Protein AF-A0A227J7Z3-F1 (afdb_monomer_lite)

Sequence (135 aa):
VADLVTKAPTHLGNGLWLVGSDKHVSRTGVSFVSTANDCEYEGQKVRALVAFAACNNAHQSILNNLSKIVFNNEQNKLLDASAEQILALFKGEEVAAPAEDGNVAVFKIKNAHGLHARPGAMLVAEAKKFESNIR

InterPro domains:
  IPR000032 Phosphocarrier protein HPr-like [PF00381] (107-135)
  IPR000032 Phosphocarrier protein HPr-like [PS51350] (102-135)
  IPR001020 Phosphotransferase system, HPr histidine phosphorylation site [PS00369] (114-121)
  IPR016152 Phosphotransferase/anion transporter [G3DSA:3.40.930.10] (3-93)
  IPR016152 Phosphotransferase/anion transporter [SSF55804] (7-92)
  IPR035895 HPr-like superfamily [G3DSA:3.30.1340.10] (105-135)
  IPR035895 HPr-like superfamily [SSF55594] (107-134)
  IPR050893 Sugar Phosphotransferase System (PTS) [PTHR30181] (9-135)

Secondary structure (DSSP, 8-state):
-HHHHHSPPEE-STTEEEEEE-TT-SS-EEEEEEEEEEEEETTEEEEEEEEEE-SSGGGHHHHHHHHHHHHTT-THHHHS--HHHHHHHHHT--------SS---------TTGGGG-HHHHHHHHHTTSS----

pLDDT: mean 85.31, std 11.92, range [50.66, 96.94]

Structure (mmCIF, N/CA/C/O backbone):
data_AF-A0A227J7Z3-F1
#
_entry.id   AF-A0A227J7Z3-F1
#
loop_
_atom_site.group_PDB
_atom_site.id
_atom_site.type_symbol
_atom_site.label_atom_id
_atom_site.label_alt_id
_atom_site.label_comp_id
_atom_site.label_asym_id
_atom_site.label_entity_id
_atom_site.label_seq_id
_atom_site.pdbx_PDB_ins_code
_atom_site.Cartn_x
_atom_site.Cartn_y
_atom_site.Cartn_z
_atom_site.occupancy
_atom_site.B_iso_or_equiv
_atom_site.auth_seq_id
_atom_site.auth_comp_id
_atom_site.auth_asym_id
_atom_site.auth_atom_id
_atom_site.pdbx_PDB_model_num
ATOM 1 N N . VAL A 1 1 ? 4.750 2.933 -21.338 1.00 61.59 1 VAL A N 1
ATOM 2 C CA . VAL A 1 1 ? 3.659 1.967 -21.041 1.00 61.59 1 VAL A CA 1
ATOM 3 C C . VAL A 1 1 ? 4.100 0.528 -21.271 1.00 61.59 1 VAL A C 1
ATOM 5 O O . VAL A 1 1 ? 3.996 -0.236 -20.327 1.00 61.59 1 VAL A O 1
ATOM 8 N N . ALA A 1 2 ? 4.637 0.170 -22.448 1.00 67.75 2 ALA A N 1
ATOM 9 C CA . ALA A 1 2 ? 5.049 -1.209 -22.759 1.00 67.75 2 ALA A CA 1
ATOM 10 C C . ALA A 1 2 ? 5.924 -1.871 -21.671 1.00 67.75 2 ALA A C 1
ATOM 12 O O . ALA A 1 2 ? 5.591 -2.958 -21.223 1.00 67.75 2 ALA A O 1
ATOM 13 N N . ASP A 1 3 ? 6.954 -1.174 -21.174 1.00 79.62 3 ASP A N 1
ATOM 14 C CA . ASP A 1 3 ? 7.863 -1.693 -20.134 1.00 79.62 3 ASP A CA 1
ATOM 15 C C . ASP A 1 3 ? 7.151 -2.057 -18.817 1.00 79.62 3 ASP A C 1
ATOM 17 O O . ASP A 1 3 ? 7.377 -3.127 -18.260 1.00 79.62 3 ASP A O 1
ATOM 21 N N . LEU A 1 4 ? 6.238 -1.198 -18.350 1.00 74.88 4 LEU A N 1
ATOM 22 C CA . LEU A 1 4 ? 5.494 -1.408 -17.105 1.00 74.88 4 LEU A CA 1
ATOM 23 C C . LEU A 1 4 ? 4.550 -2.620 -17.196 1.00 74.88 4 LEU A C 1
ATOM 25 O O . LEU A 1 4 ? 4.347 -3.303 -16.201 1.00 74.88 4 LEU A O 1
ATOM 29 N N . VAL A 1 5 ? 3.989 -2.883 -18.383 1.00 74.00 5 VAL A N 1
ATOM 30 C CA . VAL A 1 5 ? 3.057 -4.000 -18.630 1.00 74.00 5 VAL A CA 1
ATOM 31 C C . VAL A 1 5 ? 3.791 -5.339 -18.718 1.00 74.00 5 VAL A C 1
ATOM 33 O O . VAL A 1 5 ? 3.240 -6.366 -18.339 1.00 74.00 5 VAL A O 1
ATOM 36 N N . THR A 1 6 ? 5.034 -5.345 -19.201 1.00 80.62 6 THR A N 1
ATOM 37 C CA . THR A 1 6 ? 5.834 -6.571 -19.360 1.00 80.62 6 THR A CA 1
ATOM 38 C C . THR A 1 6 ? 6.650 -6.944 -18.123 1.00 80.62 6 THR A C 1
ATOM 40 O O . THR A 1 6 ? 7.312 -7.980 -18.119 1.00 80.62 6 THR A O 1
ATOM 43 N N . LYS A 1 7 ? 6.659 -6.100 -17.087 1.00 87.00 7 LYS A N 1
ATOM 44 C CA . LYS A 1 7 ? 7.480 -6.297 -15.891 1.00 87.00 7 LYS A CA 1
ATOM 45 C C . LYS A 1 7 ? 6.713 -7.076 -14.828 1.00 87.00 7 LYS A C 1
ATOM 47 O O . LYS A 1 7 ? 5.591 -6.715 -14.484 1.00 87.00 7 LYS A O 1
ATOM 52 N N . ALA A 1 8 ? 7.347 -8.108 -14.276 1.00 89.88 8 ALA A N 1
ATOM 53 C CA . ALA A 1 8 ? 6.785 -8.852 -13.156 1.00 89.88 8 ALA A CA 1
ATOM 54 C C . ALA A 1 8 ? 6.664 -7.937 -11.917 1.00 89.88 8 ALA A C 1
ATOM 56 O O . ALA A 1 8 ? 7.630 -7.236 -11.586 1.00 89.88 8 ALA A O 1
ATOM 57 N N . PRO A 1 9 ? 5.499 -7.903 -11.248 1.00 93.94 9 PRO A N 1
ATOM 58 C CA . PRO A 1 9 ? 5.317 -7.123 -10.034 1.00 93.94 9 PRO A CA 1
ATOM 59 C C . PRO A 1 9 ? 6.041 -7.777 -8.847 1.00 93.94 9 PRO A C 1
ATOM 61 O O . PRO A 1 9 ? 6.150 -8.996 -8.747 1.00 93.94 9 PRO A O 1
ATOM 64 N N . THR A 1 10 ? 6.501 -6.957 -7.908 1.00 94.81 10 THR A N 1
ATOM 65 C CA . THR A 1 10 ? 7.112 -7.394 -6.651 1.00 94.81 10 THR A CA 1
ATOM 66 C C . THR A 1 10 ? 6.036 -7.568 -5.584 1.00 94.81 10 THR A C 1
ATOM 68 O O . THR A 1 10 ? 5.301 -6.623 -5.289 1.00 94.81 10 THR A O 1
ATOM 71 N N . HIS A 1 11 ? 5.963 -8.747 -4.968 1.00 95.50 11 HIS A N 1
ATOM 72 C CA . HIS A 1 11 ? 5.091 -8.986 -3.818 1.00 95.50 11 HIS A CA 1
ATOM 73 C C . HIS A 1 11 ? 5.661 -8.325 -2.552 1.00 95.50 11 HIS A C 1
ATOM 75 O O . HIS A 1 11 ? 6.828 -8.521 -2.215 1.00 95.50 11 HIS A O 1
ATOM 81 N N . LEU A 1 12 ? 4.834 -7.550 -1.846 1.00 95.31 12 LEU A N 1
ATOM 82 C CA . LEU A 1 12 ? 5.191 -6.812 -0.625 1.00 95.31 12 LEU A CA 1
ATOM 83 C C . LEU A 1 12 ? 4.520 -7.378 0.642 1.00 95.31 12 LEU A C 1
ATOM 85 O O . LEU A 1 12 ? 4.546 -6.740 1.698 1.00 95.31 12 LEU A O 1
ATOM 89 N N . GLY A 1 13 ? 3.920 -8.569 0.551 1.00 92.94 13 GLY A N 1
ATOM 90 C CA . GLY A 1 13 ? 3.204 -9.214 1.651 1.00 92.94 13 GLY A CA 1
ATOM 91 C C . GLY A 1 13 ? 1.740 -8.783 1.762 1.00 92.94 13 GLY A C 1
ATOM 92 O O . GLY A 1 13 ? 1.335 -7.733 1.263 1.00 92.94 13 GLY A O 1
ATOM 93 N N . ASN A 1 14 ? 0.929 -9.617 2.424 1.00 92.38 14 ASN A N 1
ATOM 94 C CA . ASN A 1 14 ? -0.503 -9.382 2.667 1.00 92.38 14 ASN A CA 1
ATOM 95 C C . ASN A 1 14 ? -1.325 -9.080 1.394 1.00 92.38 14 ASN A C 1
ATOM 97 O O . ASN A 1 14 ? -2.376 -8.444 1.452 1.00 92.38 14 ASN A O 1
ATOM 101 N N . GLY A 1 15 ? -0.850 -9.546 0.235 1.00 93.50 15 GLY A N 1
ATOM 102 C CA . GLY A 1 15 ? -1.467 -9.308 -1.066 1.00 93.50 15 GLY A CA 1
ATOM 103 C C . GLY A 1 15 ? -1.301 -7.891 -1.615 1.00 93.50 15 GLY A C 1
ATOM 104 O O . GLY A 1 15 ? -2.019 -7.513 -2.540 1.00 93.50 15 GLY A O 1
ATOM 105 N N . LEU A 1 16 ? -0.368 -7.104 -1.076 1.00 96.50 16 LEU A N 1
ATOM 106 C CA . LEU A 1 16 ? 0.069 -5.846 -1.669 1.00 96.50 16 LEU A CA 1
ATOM 107 C C . LEU A 1 16 ? 1.194 -6.112 -2.674 1.00 96.50 16 LEU A C 1
ATOM 109 O O . LEU A 1 16 ? 2.175 -6.786 -2.362 1.00 96.50 16 LEU A O 1
ATOM 113 N N . TRP A 1 17 ? 1.067 -5.552 -3.870 1.00 96.94 17 TRP A N 1
ATOM 114 C CA . TRP A 1 17 ? 2.029 -5.707 -4.956 1.00 96.94 17 TRP A CA 1
ATOM 115 C C . TRP A 1 17 ? 2.518 -4.349 -5.440 1.00 96.94 17 TRP A C 1
ATOM 117 O O . TRP A 1 17 ? 1.806 -3.348 -5.344 1.00 96.94 17 TRP A O 1
ATOM 127 N N . LEU A 1 18 ? 3.730 -4.310 -5.988 1.00 96.06 18 LEU A N 1
ATOM 128 C CA . LEU A 1 18 ? 4.319 -3.101 -6.550 1.00 96.06 18 LEU A CA 1
ATOM 129 C C . LEU A 1 18 ? 4.935 -3.366 -7.916 1.00 96.06 18 LEU A C 1
ATOM 131 O O . LEU A 1 18 ? 5.662 -4.332 -8.110 1.00 96.06 18 LEU A O 1
ATOM 135 N N . VAL A 1 19 ? 4.707 -2.453 -8.850 1.00 95.69 19 VAL A N 1
ATOM 136 C CA . VAL A 1 19 ? 5.393 -2.425 -10.142 1.00 95.69 19 VAL A CA 1
ATOM 137 C C . VAL A 1 19 ? 5.888 -1.010 -10.415 1.00 95.69 19 VAL A C 1
ATOM 139 O O . VAL A 1 19 ? 5.308 -0.030 -9.955 1.00 95.69 19 VAL A O 1
ATOM 142 N N . GLY A 1 20 ? 6.989 -0.868 -11.143 1.00 93.31 20 GLY A N 1
ATOM 143 C CA . GLY A 1 20 ? 7.525 0.452 -11.445 1.00 93.31 20 GLY A CA 1
ATOM 144 C C . GLY A 1 20 ? 8.409 0.480 -12.678 1.00 93.31 20 GLY A C 1
ATOM 145 O O . GLY A 1 20 ? 9.149 -0.475 -12.940 1.00 93.31 20 GLY A O 1
ATOM 146 N N . SER A 1 21 ? 8.348 1.592 -13.409 1.00 91.62 21 SER A N 1
ATOM 147 C CA . SER A 1 21 ? 9.163 1.848 -14.596 1.00 91.62 21 SER A CA 1
ATOM 148 C C . SER A 1 21 ? 9.650 3.296 -14.634 1.00 91.62 21 SER A C 1
ATOM 150 O O . SER A 1 21 ? 8.934 4.227 -14.256 1.00 91.62 21 SER A O 1
ATOM 152 N N . ASP A 1 22 ? 10.872 3.469 -15.127 1.00 88.81 22 ASP A N 1
ATOM 153 C CA . ASP A 1 22 ? 11.482 4.753 -15.471 1.00 88.81 22 ASP A CA 1
ATOM 154 C C . ASP A 1 22 ? 11.557 4.979 -16.994 1.00 88.81 22 ASP A C 1
ATOM 156 O O . ASP A 1 22 ? 12.014 6.019 -17.471 1.00 88.81 22 ASP A O 1
ATOM 160 N N . LYS A 1 23 ? 11.106 4.003 -17.792 1.00 88.75 23 LYS A N 1
ATOM 161 C CA . LYS A 1 23 ? 11.254 4.011 -19.248 1.00 88.75 23 LYS A CA 1
ATOM 162 C C . LYS A 1 23 ? 10.119 4.777 -19.910 1.00 88.75 23 LYS A C 1
ATOM 164 O O . LYS A 1 23 ? 8.947 4.424 -19.778 1.00 88.75 23 LYS A O 1
ATOM 169 N N . HIS A 1 24 ? 10.485 5.782 -20.708 1.00 86.81 24 HIS A N 1
ATOM 170 C CA . HIS A 1 24 ? 9.543 6.621 -21.459 1.00 86.81 24 HIS A CA 1
ATOM 171 C C . HIS A 1 24 ? 8.481 7.280 -20.563 1.00 86.81 24 HIS A C 1
ATOM 173 O O . HIS A 1 24 ? 7.305 7.360 -20.923 1.00 86.81 24 HIS A O 1
ATOM 179 N N . VAL A 1 25 ? 8.895 7.741 -19.380 1.00 88.81 25 VAL A N 1
ATOM 180 C CA . VAL A 1 25 ? 8.041 8.478 -18.447 1.00 88.81 25 VAL A CA 1
ATOM 181 C C . VAL A 1 25 ? 8.306 9.972 -18.617 1.00 88.81 25 VAL A C 1
ATOM 183 O O . VAL A 1 25 ? 9.415 10.439 -18.385 1.00 88.81 25 VAL A O 1
ATOM 186 N N . SER A 1 26 ? 7.292 10.736 -19.022 1.00 91.44 26 SER A N 1
ATOM 187 C CA . SER A 1 26 ? 7.373 12.202 -19.140 1.00 91.44 26 SER A CA 1
ATOM 188 C C . SER A 1 26 ? 6.973 12.932 -17.856 1.00 91.44 26 SER A C 1
ATOM 190 O O . SER A 1 26 ? 7.268 14.115 -17.695 1.00 91.44 26 SER A O 1
ATOM 192 N N . ARG A 1 27 ? 6.291 12.238 -16.938 1.00 91.19 27 ARG A N 1
ATOM 193 C CA . ARG A 1 27 ? 5.816 12.779 -15.665 1.00 91.19 27 ARG A CA 1
ATOM 194 C C . ARG A 1 27 ? 5.817 11.698 -14.592 1.00 91.19 27 ARG A C 1
ATOM 196 O O . ARG A 1 27 ? 5.198 10.654 -14.779 1.00 91.19 27 ARG A O 1
ATOM 203 N N . THR A 1 28 ? 6.455 11.981 -13.458 1.00 93.25 28 THR A N 1
ATOM 204 C CA . THR A 1 28 ? 6.400 11.102 -12.289 1.00 93.25 28 THR A CA 1
ATOM 205 C C . THR A 1 28 ? 4.970 11.007 -11.765 1.00 93.25 28 THR A C 1
ATOM 207 O O . THR A 1 28 ? 4.297 12.027 -11.599 1.00 93.25 28 THR A O 1
ATOM 210 N N . GLY A 1 29 ? 4.517 9.788 -11.490 1.00 92.25 29 GLY A N 1
ATOM 211 C CA . GLY A 1 29 ? 3.174 9.501 -11.008 1.00 92.25 29 GLY A CA 1
ATOM 212 C C .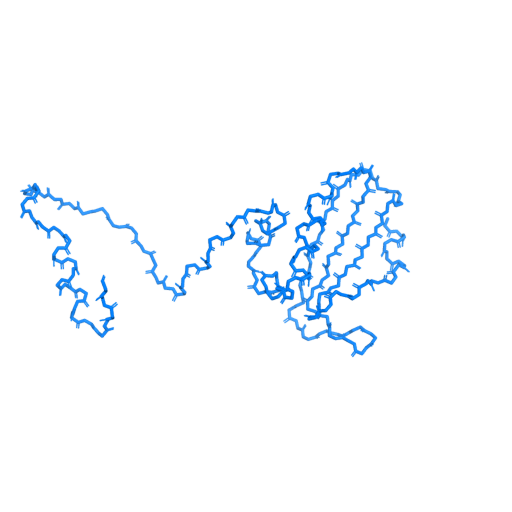 GLY A 1 29 ? 3.100 8.162 -10.287 1.00 92.25 29 GLY A C 1
ATOM 213 O O . GLY A 1 29 ? 3.957 7.294 -10.457 1.00 92.25 29 GLY A O 1
ATOM 214 N N . VAL A 1 30 ? 2.061 8.016 -9.471 1.00 94.50 30 VAL A N 1
ATOM 215 C CA . VAL A 1 30 ? 1.758 6.796 -8.723 1.00 94.50 30 VAL A CA 1
ATOM 216 C C . VAL A 1 30 ? 0.280 6.486 -8.911 1.00 94.50 30 VAL A C 1
ATOM 218 O O . VAL A 1 30 ? -0.546 7.397 -8.851 1.00 94.50 30 VAL A O 1
ATOM 221 N N . SER A 1 31 ? -0.053 5.217 -9.128 1.00 94.88 31 SER A N 1
ATOM 222 C CA . SER A 1 31 ? -1.431 4.728 -9.075 1.00 94.88 31 SER A CA 1
ATOM 223 C C . SER A 1 31 ? -1.558 3.630 -8.032 1.00 94.88 31 SER A C 1
ATOM 225 O O . SER A 1 31 ? -0.670 2.789 -7.905 1.00 94.88 31 SER A O 1
ATOM 227 N N . PHE A 1 32 ? -2.687 3.612 -7.336 1.00 96.12 32 PHE A N 1
ATOM 228 C CA . PHE A 1 32 ? -3.087 2.536 -6.441 1.00 96.12 32 PHE A CA 1
ATOM 229 C C . PHE A 1 32 ? -4.380 1.929 -6.976 1.00 96.12 32 PHE A C 1
ATOM 231 O O . PHE A 1 32 ? -5.314 2.664 -7.297 1.00 96.12 32 PHE A O 1
ATOM 238 N N . VAL A 1 33 ? -4.425 0.605 -7.084 1.00 94.81 33 VAL A N 1
ATOM 239 C CA . VAL A 1 33 ? -5.617 -0.131 -7.514 1.00 94.81 33 VAL A CA 1
ATOM 240 C C . VAL A 1 33 ? -5.829 -1.287 -6.551 1.00 94.81 33 VAL A C 1
ATOM 242 O O . VAL A 1 33 ? -4.931 -2.111 -6.393 1.00 94.81 33 VAL A O 1
ATOM 245 N N . SER A 1 34 ? -6.998 -1.356 -5.920 1.00 93.50 34 SER A N 1
ATOM 246 C CA . SER A 1 34 ? -7.432 -2.502 -5.119 1.00 93.50 34 SER A CA 1
ATOM 247 C C . SER A 1 34 ? -8.388 -3.393 -5.909 1.00 93.50 34 SER A C 1
ATOM 249 O O . SER A 1 34 ? -9.038 -2.952 -6.862 1.00 93.50 34 SER A O 1
ATOM 251 N N . THR A 1 35 ? -8.459 -4.668 -5.539 1.00 91.88 35 THR A N 1
ATOM 252 C CA . THR A 1 35 ? -9.382 -5.620 -6.159 1.00 91.88 35 THR A CA 1
ATOM 253 C C . THR A 1 35 ? -10.705 -5.634 -5.394 1.00 91.88 35 THR A C 1
ATOM 255 O O . THR A 1 35 ? -10.727 -5.675 -4.168 1.00 91.88 35 THR A O 1
ATOM 258 N N . ALA A 1 36 ? -11.829 -5.604 -6.116 1.00 85.69 36 ALA A N 1
ATOM 259 C CA . ALA A 1 36 ? -13.157 -5.742 -5.507 1.00 85.69 36 ALA A CA 1
ATOM 260 C C . ALA A 1 36 ? -13.509 -7.205 -5.178 1.00 85.69 36 ALA A C 1
ATOM 262 O O . ALA A 1 36 ? -14.354 -7.466 -4.330 1.00 85.69 36 ALA A O 1
ATOM 263 N N . ASN A 1 37 ? -12.853 -8.149 -5.857 1.00 87.25 37 ASN A N 1
ATOM 264 C CA . ASN A 1 37 ? -13.048 -9.587 -5.713 1.00 87.25 37 ASN A CA 1
ATOM 265 C C . ASN A 1 37 ? -11.715 -10.263 -5.374 1.00 87.25 37 ASN A C 1
ATOM 267 O O . ASN A 1 37 ? -10.644 -9.668 -5.555 1.00 87.25 37 ASN A O 1
ATOM 271 N N . ASP A 1 38 ? -11.782 -11.521 -4.939 1.00 87.44 38 ASP A N 1
ATOM 272 C CA . ASP A 1 38 ? -10.590 -12.347 -4.780 1.00 87.44 38 ASP A CA 1
ATOM 273 C C . ASP A 1 38 ? -9.843 -12.472 -6.117 1.00 87.44 38 ASP A C 1
ATOM 275 O O . ASP A 1 38 ? -10.420 -12.746 -7.171 1.00 87.44 38 ASP A O 1
ATOM 279 N N . CYS A 1 39 ? -8.542 -12.210 -6.060 1.00 92.06 39 CYS A N 1
ATOM 280 C CA . CYS A 1 39 ? -7.634 -12.214 -7.193 1.00 92.06 39 CYS A CA 1
ATOM 281 C C . CYS A 1 39 ? -6.332 -12.888 -6.759 1.00 92.06 39 CYS A C 1
ATOM 283 O O . CYS A 1 39 ? -5.893 -12.721 -5.618 1.00 92.06 39 CYS A O 1
ATOM 285 N N . GLU A 1 40 ? -5.717 -13.643 -7.662 1.00 94.12 40 GLU A N 1
ATOM 286 C CA . GLU A 1 40 ? -4.452 -14.329 -7.423 1.00 94.12 40 GLU A CA 1
ATOM 287 C C . GLU A 1 40 ? -3.507 -14.133 -8.607 1.00 94.12 40 GLU A C 1
ATOM 289 O O . GLU A 1 40 ? -3.929 -14.060 -9.762 1.00 94.12 40 GLU A O 1
ATOM 294 N N . TYR A 1 41 ? -2.214 -14.071 -8.308 1.00 92.62 41 TYR A N 1
ATOM 295 C CA . TYR A 1 41 ? -1.135 -14.037 -9.282 1.00 92.62 41 TYR A CA 1
ATOM 296 C C . TYR A 1 41 ? -0.027 -14.970 -8.796 1.00 92.62 41 TYR A C 1
ATOM 298 O O . TYR A 1 41 ? 0.420 -14.860 -7.657 1.00 92.62 41 TYR A O 1
ATOM 306 N N . GLU A 1 42 ? 0.361 -15.935 -9.633 1.00 91.50 42 GLU A N 1
ATOM 307 C CA . GLU A 1 42 ? 1.356 -16.969 -9.292 1.00 91.50 42 GLU A CA 1
ATOM 308 C C . GLU A 1 42 ? 1.058 -17.710 -7.968 1.00 91.50 42 GLU A C 1
ATOM 310 O O . GLU A 1 42 ? 1.955 -18.001 -7.179 1.00 91.50 42 GLU A O 1
ATOM 315 N N . GLY A 1 43 ? -0.224 -17.996 -7.702 1.00 91.75 43 GLY A N 1
ATOM 316 C CA . GLY A 1 43 ? -0.674 -18.689 -6.485 1.00 91.75 43 GLY A CA 1
ATOM 317 C C . GLY A 1 43 ? -0.615 -17.844 -5.207 1.00 91.75 43 GLY A C 1
ATOM 318 O O . GLY A 1 43 ? -0.801 -18.368 -4.111 1.00 91.75 43 GLY A O 1
ATOM 319 N N . GLN A 1 44 ? -0.348 -16.543 -5.326 1.00 93.44 44 GLN A N 1
ATOM 320 C CA . GLN A 1 44 ? -0.354 -15.592 -4.220 1.00 93.44 44 GLN A CA 1
ATOM 321 C C . GLN A 1 44 ? -1.538 -14.633 -4.352 1.00 93.44 44 GLN A C 1
ATOM 323 O O . GLN A 1 44 ? -1.856 -14.157 -5.443 1.00 93.44 44 GLN A O 1
ATOM 328 N N . LYS A 1 45 ? -2.179 -14.314 -3.223 1.00 94.38 45 LYS A N 1
ATOM 329 C CA . LYS A 1 45 ? -3.322 -13.396 -3.188 1.00 94.38 45 LYS A CA 1
ATOM 330 C C . LYS A 1 45 ? -2.914 -11.995 -3.659 1.00 94.38 45 LYS A C 1
ATOM 332 O O . LYS A 1 45 ? -1.865 -11.476 -3.281 1.00 94.38 45 LYS A O 1
ATOM 337 N N . VAL A 1 46 ? -3.776 -11.353 -4.436 1.00 95.94 46 VAL A N 1
ATOM 338 C CA . VAL A 1 46 ? -3.656 -9.960 -4.874 1.00 95.94 46 VAL A CA 1
ATOM 339 C C . VAL A 1 46 ? -4.837 -9.194 -4.289 1.00 95.94 46 VAL A C 1
ATOM 341 O O . VAL A 1 46 ? -5.985 -9.463 -4.622 1.00 95.94 46 VAL A O 1
ATOM 344 N N . ARG A 1 47 ? -4.550 -8.252 -3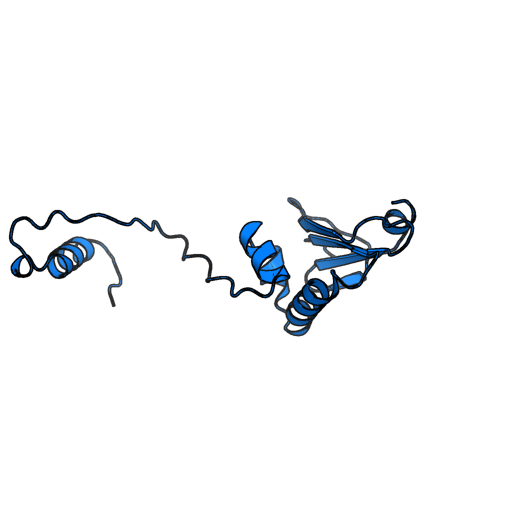.390 1.00 95.62 47 ARG A N 1
ATOM 345 C CA . ARG A 1 47 ? -5.524 -7.314 -2.811 1.00 95.62 47 ARG A CA 1
ATOM 346 C C . ARG A 1 47 ? -5.350 -5.904 -3.369 1.00 95.62 47 ARG A C 1
ATOM 348 O O . ARG A 1 47 ? -6.338 -5.197 -3.542 1.00 95.62 47 ARG A O 1
ATOM 355 N N . ALA A 1 48 ? -4.113 -5.495 -3.658 1.00 96.19 48 ALA A N 1
ATOM 356 C CA . ALA A 1 48 ? -3.834 -4.221 -4.313 1.00 96.19 48 ALA A CA 1
ATOM 357 C C . ALA A 1 48 ? -2.509 -4.219 -5.085 1.00 96.19 48 ALA A C 1
ATOM 359 O O . ALA A 1 48 ? -1.576 -4.947 -4.744 1.00 96.19 48 ALA A O 1
ATOM 360 N N . LEU A 1 49 ? -2.420 -3.345 -6.088 1.00 96.44 49 LEU A N 1
ATOM 361 C CA . LEU A 1 49 ? -1.223 -3.058 -6.874 1.00 96.44 49 LEU A CA 1
ATOM 362 C C . LEU A 1 49 ? -0.909 -1.557 -6.829 1.00 96.44 49 LEU A C 1
ATOM 364 O O . LEU A 1 49 ? -1.754 -0.719 -7.154 1.00 96.44 49 LEU A O 1
ATOM 368 N N . VAL A 1 50 ? 0.334 -1.226 -6.480 1.00 96.44 50 VAL A N 1
ATOM 369 C CA . VAL A 1 50 ? 0.893 0.126 -6.582 1.00 96.44 50 VAL A CA 1
ATOM 370 C C . VAL A 1 50 ? 1.789 0.198 -7.810 1.00 96.44 50 VAL A C 1
ATOM 372 O O . VAL A 1 50 ? 2.767 -0.540 -7.905 1.00 96.44 50 VAL A O 1
ATOM 375 N N . ALA A 1 51 ? 1.488 1.093 -8.748 1.00 95.50 51 ALA A N 1
ATOM 376 C CA . ALA A 1 51 ? 2.316 1.296 -9.931 1.00 95.50 51 ALA A CA 1
ATOM 377 C C . ALA A 1 51 ? 3.030 2.649 -9.879 1.00 95.50 51 ALA A C 1
ATOM 379 O O . ALA A 1 51 ? 2.392 3.687 -9.699 1.00 95.50 51 ALA A O 1
ATOM 380 N N . PHE A 1 52 ? 4.347 2.637 -10.073 1.00 94.56 52 PHE A N 1
ATOM 381 C CA . PHE A 1 52 ? 5.186 3.830 -10.143 1.00 94.56 52 PHE A CA 1
ATOM 382 C C . PHE A 1 52 ? 5.615 4.114 -11.584 1.00 94.56 52 PHE A C 1
ATOM 384 O O . PHE A 1 52 ? 6.207 3.273 -12.260 1.00 94.56 52 PHE A O 1
ATOM 391 N N . ALA A 1 53 ? 5.383 5.342 -12.032 1.00 93.94 53 ALA A N 1
ATOM 392 C CA . ALA A 1 53 ? 6.039 5.912 -13.198 1.00 93.94 53 ALA A CA 1
ATOM 393 C C . ALA A 1 53 ? 7.031 6.962 -12.691 1.00 93.94 53 ALA A C 1
ATOM 395 O O . ALA A 1 53 ? 6.616 7.933 -12.061 1.00 93.94 53 ALA A O 1
ATOM 396 N N . ALA A 1 54 ? 8.330 6.781 -12.922 1.00 92.75 54 ALA A N 1
ATOM 397 C CA . ALA A 1 54 ? 9.368 7.651 -12.367 1.00 92.75 54 ALA A CA 1
ATOM 398 C C . ALA A 1 54 ? 10.203 8.318 -13.470 1.00 92.75 54 ALA A C 1
ATOM 400 O O . ALA A 1 54 ? 10.919 7.644 -14.195 1.00 92.75 54 ALA A O 1
ATOM 401 N N . CYS A 1 55 ? 10.162 9.648 -13.578 1.00 91.38 55 CYS A N 1
ATOM 402 C CA . CYS A 1 55 ? 11.083 10.412 -14.440 1.00 91.38 55 CYS A CA 1
ATOM 403 C C . CYS A 1 55 ? 11.987 11.376 -13.656 1.00 91.38 55 CYS A C 1
ATOM 405 O O . CYS A 1 55 ? 12.804 12.086 -14.235 1.00 91.38 55 CYS A O 1
ATOM 407 N N . ASN A 1 56 ? 11.801 11.444 -12.337 1.00 91.25 56 ASN A N 1
ATOM 408 C CA . ASN A 1 56 ? 12.574 12.240 -11.387 1.00 91.25 56 ASN A CA 1
ATOM 409 C C . ASN A 1 56 ? 12.373 11.682 -9.964 1.00 91.25 56 ASN A C 1
ATOM 411 O O . ASN A 1 56 ? 11.658 10.699 -9.777 1.00 91.25 56 ASN A O 1
ATOM 415 N N . ASN A 1 57 ? 12.920 12.354 -8.949 1.00 91.75 57 ASN A N 1
ATOM 416 C CA . ASN A 1 57 ? 12.885 11.900 -7.553 1.00 91.75 57 ASN A CA 1
ATOM 417 C C . ASN A 1 57 ? 11.592 12.241 -6.783 1.00 91.75 57 ASN A C 1
ATOM 419 O O . ASN A 1 57 ? 11.523 11.990 -5.583 1.00 91.75 57 ASN A O 1
ATOM 423 N N . ALA A 1 58 ? 10.552 12.780 -7.428 1.00 91.44 58 ALA A N 1
ATOM 424 C CA . ALA A 1 58 ? 9.324 13.196 -6.735 1.00 91.44 58 ALA A CA 1
ATOM 425 C C . ALA A 1 58 ? 8.545 12.030 -6.089 1.00 91.44 58 ALA A C 1
ATOM 427 O O . ALA A 1 58 ? 7.733 12.252 -5.199 1.00 91.44 58 ALA A O 1
ATOM 428 N N . HIS A 1 59 ? 8.799 10.788 -6.511 1.00 91.81 59 HIS A N 1
ATOM 429 C CA . HIS A 1 59 ? 8.180 9.586 -5.947 1.00 91.81 59 HIS A CA 1
ATOM 430 C C . HIS A 1 59 ? 8.861 9.088 -4.660 1.00 91.81 59 HIS A C 1
ATOM 432 O O . HIS A 1 59 ? 8.305 8.226 -3.984 1.00 91.81 59 HIS A O 1
ATOM 438 N N . GLN A 1 60 ? 10.050 9.599 -4.319 1.00 93.56 60 GLN A N 1
ATOM 439 C CA . GLN A 1 60 ? 10.874 9.061 -3.230 1.00 93.56 60 GLN A CA 1
ATOM 440 C C . GLN A 1 60 ? 10.185 9.153 -1.865 1.00 93.56 60 GLN A C 1
ATOM 442 O O . GLN A 1 60 ? 10.223 8.201 -1.094 1.00 93.56 60 GLN A O 1
ATOM 447 N N . SER A 1 61 ? 9.505 10.264 -1.566 1.00 93.69 61 SER A N 1
ATOM 448 C CA . SER A 1 61 ? 8.754 10.410 -0.310 1.00 93.69 61 SER A CA 1
ATOM 449 C C . SER A 1 61 ? 7.631 9.376 -0.193 1.00 93.69 61 SER A C 1
ATOM 451 O O . SER A 1 61 ? 7.507 8.725 0.842 1.00 93.69 61 SER A O 1
ATOM 453 N N . ILE A 1 62 ? 6.876 9.166 -1.274 1.00 94.88 62 ILE A N 1
ATOM 454 C CA . ILE A 1 62 ? 5.789 8.181 -1.340 1.00 94.88 62 ILE A CA 1
ATOM 455 C C . ILE A 1 62 ? 6.345 6.767 -1.155 1.00 94.88 62 ILE A C 1
ATOM 457 O O . ILE A 1 62 ? 5.819 5.994 -0.355 1.00 94.88 62 ILE A O 1
ATOM 461 N N . LEU A 1 63 ? 7.437 6.436 -1.850 1.00 94.00 63 LEU A N 1
ATOM 462 C CA . LEU A 1 63 ? 8.078 5.127 -1.742 1.00 94.00 63 LEU A CA 1
ATOM 463 C C . LEU A 1 63 ? 8.643 4.883 -0.335 1.00 94.00 63 LEU A C 1
ATOM 465 O O . LEU A 1 6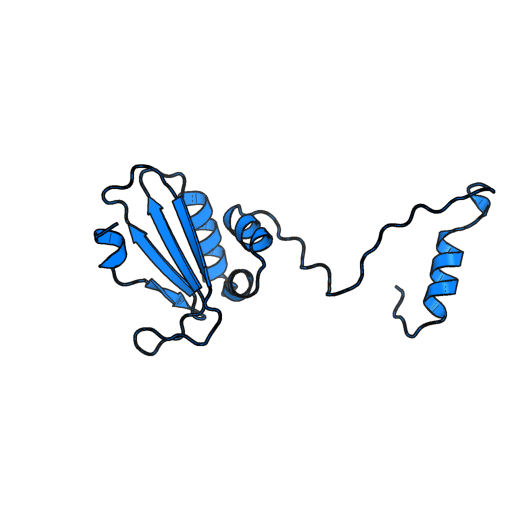3 ? 8.514 3.778 0.188 1.00 94.00 63 LEU A O 1
ATOM 469 N N . ASN A 1 64 ? 9.210 5.907 0.306 1.00 95.12 64 ASN A N 1
ATOM 470 C CA . ASN A 1 64 ? 9.691 5.824 1.685 1.00 95.12 64 ASN A CA 1
ATOM 471 C C . ASN A 1 64 ? 8.544 5.565 2.670 1.00 95.12 64 ASN A C 1
ATOM 473 O O . ASN A 1 64 ? 8.685 4.737 3.569 1.00 95.12 64 ASN A O 1
ATOM 477 N N . ASN A 1 65 ? 7.404 6.235 2.498 1.00 94.81 65 ASN A N 1
ATOM 478 C CA . ASN A 1 65 ? 6.222 6.016 3.333 1.00 94.81 65 ASN A CA 1
ATOM 479 C C . ASN A 1 65 ? 5.652 4.606 3.137 1.00 94.81 65 ASN A C 1
ATOM 481 O O . ASN A 1 65 ? 5.414 3.899 4.115 1.00 94.81 65 ASN A O 1
ATOM 485 N N . LEU A 1 66 ? 5.535 4.153 1.886 1.00 95.12 66 LEU A N 1
ATOM 486 C CA . LEU A 1 66 ? 5.130 2.784 1.568 1.00 95.12 66 LEU A CA 1
ATOM 487 C C . LEU A 1 66 ? 6.089 1.752 2.177 1.00 95.12 66 LEU A C 1
ATOM 489 O O . LEU A 1 66 ? 5.647 0.774 2.774 1.00 95.12 66 LEU A O 1
ATOM 493 N N . SER A 1 67 ? 7.398 1.994 2.083 1.00 94.50 67 SER A N 1
ATOM 494 C CA . SER A 1 67 ? 8.422 1.106 2.644 1.00 94.50 67 SER A CA 1
ATOM 495 C C . SER A 1 67 ? 8.300 0.986 4.162 1.00 94.50 67 SER A C 1
ATOM 497 O O . SER A 1 67 ? 8.422 -0.115 4.686 1.00 94.50 67 SER A O 1
ATOM 499 N N . LYS A 1 68 ? 7.998 2.083 4.874 1.00 95.06 68 LYS A N 1
ATOM 500 C CA . LYS A 1 68 ? 7.730 2.049 6.323 1.00 95.06 68 LYS A CA 1
ATOM 501 C C . LYS A 1 68 ? 6.500 1.205 6.659 1.00 95.06 68 LYS A C 1
ATOM 503 O O . LYS A 1 68 ? 6.563 0.392 7.573 1.00 95.06 68 LYS A O 1
ATOM 508 N N . ILE A 1 69 ? 5.408 1.365 5.907 1.00 94.56 69 ILE A N 1
ATOM 509 C CA . ILE A 1 69 ? 4.171 0.590 6.105 1.00 94.56 69 ILE A CA 1
ATOM 510 C C . ILE A 1 69 ? 4.442 -0.908 5.924 1.00 94.56 69 ILE A C 1
ATOM 512 O O . ILE A 1 69 ? 4.034 -1.717 6.755 1.00 94.56 69 ILE A O 1
ATOM 516 N N . VAL A 1 70 ? 5.166 -1.278 4.864 1.00 95.44 70 VAL A N 1
ATOM 517 C CA . VAL A 1 70 ? 5.535 -2.675 4.590 1.00 95.44 70 VAL A CA 1
ATOM 518 C C . VAL A 1 70 ? 6.472 -3.218 5.669 1.00 95.44 70 VAL A C 1
ATOM 520 O O . VAL A 1 70 ? 6.240 -4.311 6.178 1.00 95.44 70 VAL A O 1
ATOM 523 N N . PHE A 1 71 ? 7.490 -2.448 6.065 1.00 95.12 71 PHE A N 1
ATOM 524 C CA . PHE A 1 71 ? 8.446 -2.832 7.107 1.00 95.12 71 PHE A CA 1
ATOM 525 C C . PHE A 1 71 ? 7.768 -3.080 8.463 1.00 95.12 71 PHE A C 1
ATOM 527 O O . PHE A 1 71 ? 8.113 -4.031 9.162 1.00 95.12 71 PHE A O 1
ATOM 534 N N . ASN A 1 72 ? 6.763 -2.273 8.807 1.00 94.81 72 ASN A N 1
ATOM 535 C CA . ASN A 1 72 ? 5.995 -2.418 10.043 1.00 94.81 72 ASN A CA 1
ATOM 536 C C . ASN A 1 72 ? 4.909 -3.511 9.973 1.00 94.81 72 ASN A C 1
ATOM 538 O O . ASN A 1 72 ? 4.200 -3.712 10.955 1.00 94.81 72 ASN A O 1
ATOM 542 N N . ASN A 1 73 ? 4.762 -4.221 8.845 1.00 93.88 73 ASN A N 1
ATOM 543 C CA . ASN A 1 73 ? 3.659 -5.158 8.583 1.00 93.88 73 ASN A CA 1
ATOM 544 C C . ASN A 1 73 ? 2.260 -4.517 8.696 1.00 93.88 73 ASN A C 1
ATOM 546 O O . ASN A 1 73 ? 1.288 -5.156 9.096 1.00 93.88 73 ASN A O 1
ATOM 550 N N . GLU A 1 74 ? 2.145 -3.240 8.330 1.00 94.06 74 GLU A N 1
ATOM 551 C CA . GLU A 1 74 ? 0.912 -2.456 8.432 1.00 94.06 74 GLU A CA 1
ATOM 552 C C . GLU A 1 74 ? 0.190 -2.313 7.081 1.00 94.06 74 GLU A C 1
ATOM 554 O O . GLU A 1 74 ? -0.575 -1.369 6.888 1.00 94.06 74 GLU A O 1
ATOM 559 N N . GLN A 1 75 ? 0.400 -3.233 6.128 1.00 94.44 75 GLN A N 1
ATOM 560 C CA . GLN A 1 75 ? -0.195 -3.158 4.782 1.00 94.44 75 GLN A CA 1
ATOM 561 C C . GLN A 1 75 ? -1.727 -3.033 4.826 1.00 94.44 75 GLN A C 1
ATOM 563 O O . GLN A 1 75 ? -2.301 -2.355 3.978 1.00 94.44 75 GLN A O 1
ATOM 568 N N . ASN A 1 76 ? -2.389 -3.608 5.838 1.00 92.44 76 ASN A N 1
ATOM 569 C CA . ASN A 1 76 ? -3.838 -3.481 6.033 1.00 92.44 76 ASN A CA 1
ATOM 570 C C . ASN A 1 76 ? -4.302 -2.018 6.153 1.00 92.44 76 ASN A C 1
ATOM 572 O O . ASN A 1 76 ? -5.380 -1.692 5.668 1.00 92.44 76 ASN A O 1
ATOM 576 N N . LYS A 1 77 ? -3.457 -1.102 6.662 1.00 92.00 77 LYS A N 1
ATOM 577 C CA . LYS A 1 77 ? -3.759 0.341 6.669 1.00 92.00 77 LYS A CA 1
ATOM 578 C C . LYS A 1 77 ? -3.991 0.904 5.269 1.00 92.00 77 LYS A C 1
ATOM 580 O O . LYS A 1 77 ? -4.720 1.872 5.141 1.00 92.00 77 LYS A O 1
ATOM 585 N N . LEU A 1 78 ? -3.358 0.341 4.238 1.00 93.12 78 LEU A N 1
ATOM 586 C CA . LEU A 1 78 ? -3.588 0.728 2.842 1.00 93.12 78 LEU A CA 1
ATOM 587 C C . LEU A 1 78 ? -4.726 -0.070 2.206 1.00 93.12 78 LEU A C 1
ATOM 589 O O . LEU A 1 78 ? -5.469 0.472 1.397 1.00 93.12 78 LEU A O 1
ATOM 593 N N . LEU A 1 79 ? -4.832 -1.359 2.531 1.00 93.06 79 LEU A N 1
ATOM 594 C CA . LEU A 1 79 ? -5.770 -2.274 1.875 1.00 93.06 79 LEU A CA 1
ATOM 595 C C . LEU A 1 79 ? -7.226 -2.053 2.297 1.00 93.06 79 LEU A C 1
ATOM 597 O O . LEU A 1 79 ? -8.121 -2.335 1.504 1.00 93.06 79 LEU A O 1
ATOM 601 N N . ASP A 1 80 ? -7.443 -1.549 3.512 1.00 91.50 80 ASP A N 1
ATOM 602 C CA . ASP A 1 80 ? -8.774 -1.327 4.089 1.00 91.50 80 ASP A CA 1
ATOM 603 C C . ASP A 1 80 ? -9.153 0.172 4.130 1.00 91.50 80 ASP A C 1
ATOM 605 O O . ASP A 1 80 ? -10.213 0.539 4.630 1.00 91.50 80 ASP A O 1
ATOM 609 N N . ALA A 1 81 ? -8.288 1.052 3.613 1.00 91.12 81 ALA A N 1
ATOM 610 C CA . ALA A 1 81 ? -8.460 2.502 3.659 1.00 91.12 81 ALA A CA 1
ATOM 611 C C . ALA A 1 81 ? -9.312 3.064 2.510 1.00 91.12 81 ALA A C 1
ATOM 613 O O . ALA A 1 81 ? -9.325 2.545 1.392 1.00 91.12 81 ALA A O 1
ATOM 614 N N . SER A 1 82 ? -9.961 4.203 2.772 1.00 90.81 82 SER A N 1
ATOM 615 C CA . SER A 1 82 ? -10.595 5.025 1.739 1.00 90.81 82 SER A CA 1
ATOM 616 C C . SER A 1 82 ? -9.558 5.673 0.814 1.00 90.81 82 SER A C 1
ATOM 618 O O . SER A 1 82 ? -8.368 5.763 1.133 1.00 90.81 82 SER A O 1
ATOM 620 N N . ALA A 1 83 ? -10.008 6.196 -0.329 1.00 90.81 83 ALA A N 1
ATOM 621 C CA . ALA A 1 83 ? -9.133 6.903 -1.264 1.00 90.81 83 ALA A CA 1
ATOM 622 C C . ALA A 1 83 ? -8.420 8.102 -0.605 1.00 90.81 83 ALA A C 1
ATOM 624 O O . ALA A 1 83 ? -7.226 8.314 -0.825 1.00 90.81 83 ALA A O 1
ATOM 625 N N . GLU A 1 84 ? -9.121 8.863 0.239 1.00 91.50 84 GLU A N 1
ATOM 626 C CA . GLU A 1 84 ? -8.568 9.997 0.985 1.00 91.50 84 GLU A CA 1
ATOM 627 C C . GLU A 1 84 ? -7.501 9.546 1.989 1.00 91.50 84 GLU A C 1
ATOM 629 O O . GLU A 1 84 ? -6.434 10.156 2.080 1.00 91.50 84 GLU A O 1
ATOM 634 N N . GLN A 1 85 ? -7.759 8.448 2.703 1.00 91.81 85 GLN A N 1
ATOM 635 C CA . GLN A 1 85 ? -6.824 7.877 3.672 1.00 91.81 85 GLN A CA 1
ATOM 636 C C . GLN A 1 85 ? -5.564 7.328 2.986 1.00 91.81 85 GLN A C 1
ATOM 638 O O . GLN A 1 85 ? -4.457 7.573 3.462 1.00 91.81 85 GLN A O 1
ATOM 643 N N . ILE A 1 86 ? -5.696 6.664 1.832 1.00 93.56 86 ILE A N 1
ATOM 644 C CA . ILE A 1 86 ? -4.552 6.203 1.024 1.00 93.56 86 ILE A CA 1
ATOM 645 C C . ILE A 1 86 ? -3.682 7.390 0.592 1.00 93.56 86 ILE A C 1
ATOM 647 O O . ILE A 1 86 ? -2.454 7.333 0.695 1.00 93.56 86 ILE A O 1
ATOM 651 N N . LEU A 1 87 ? -4.300 8.488 0.143 1.00 92.75 87 LEU A N 1
ATOM 652 C CA . LEU A 1 87 ? -3.572 9.704 -0.228 1.00 92.75 87 LEU A CA 1
ATOM 653 C C . LEU A 1 87 ? -2.818 10.304 0.966 1.00 92.75 87 LEU A C 1
ATOM 655 O O . LEU A 1 87 ? -1.659 10.691 0.805 1.00 92.75 87 LEU A O 1
ATOM 659 N N . ALA A 1 88 ? -3.439 10.353 2.146 1.00 93.00 88 ALA A N 1
ATOM 660 C CA . ALA A 1 88 ? -2.793 10.809 3.376 1.00 93.00 88 ALA A CA 1
ATOM 661 C C . ALA A 1 88 ? -1.597 9.913 3.756 1.00 93.00 88 ALA A C 1
ATOM 663 O O . ALA A 1 88 ? -0.493 10.419 3.973 1.00 93.00 88 ALA A O 1
ATOM 664 N N . LEU A 1 89 ? -1.759 8.582 3.715 1.00 93.25 89 LEU A N 1
ATOM 665 C CA . LEU A 1 89 ? -0.680 7.616 3.976 1.00 93.25 89 LEU A CA 1
ATOM 666 C C . LEU A 1 89 ? 0.501 7.792 3.019 1.00 93.25 89 LEU A C 1
ATOM 668 O O . LEU A 1 89 ? 1.657 7.792 3.444 1.00 93.25 89 LEU A O 1
ATOM 672 N N . PHE A 1 90 ? 0.235 7.986 1.726 1.00 92.94 90 PHE A N 1
ATOM 673 C CA . PHE A 1 90 ? 1.285 8.220 0.732 1.00 92.94 90 PHE A CA 1
ATOM 674 C C . PHE A 1 90 ? 2.013 9.547 0.935 1.00 92.94 90 PHE A C 1
ATOM 676 O O . PHE A 1 90 ? 3.221 9.622 0.693 1.00 92.94 90 PHE A O 1
ATOM 683 N N . LYS A 1 91 ? 1.326 10.575 1.437 1.00 90.88 91 LYS A N 1
ATOM 684 C CA . LYS A 1 91 ? 1.948 11.848 1.827 1.00 90.88 91 LYS A CA 1
ATOM 685 C C . LYS A 1 91 ? 2.669 11.783 3.177 1.00 90.88 91 LYS A C 1
ATOM 687 O O . LYS A 1 91 ? 3.473 12.666 3.461 1.00 90.88 91 LYS A O 1
ATOM 692 N N . GLY A 1 92 ? 2.455 10.726 3.962 1.00 86.75 92 GLY A N 1
ATOM 693 C CA . GLY A 1 92 ? 3.000 10.598 5.315 1.00 86.75 92 GLY A CA 1
ATOM 694 C C . GLY A 1 92 ? 2.288 11.504 6.318 1.00 86.75 92 GLY A C 1
ATOM 695 O O . GLY A 1 92 ? 2.880 11.889 7.322 1.00 86.75 92 GLY A O 1
ATOM 696 N N . GLU A 1 93 ? 1.045 11.878 6.016 1.00 87.44 93 GLU A N 1
ATOM 697 C CA . GLU A 1 93 ? 0.165 12.601 6.927 1.00 87.44 93 GLU A CA 1
ATOM 698 C C . GLU A 1 93 ? -0.384 11.619 7.973 1.00 87.44 93 GLU A C 1
ATOM 700 O O . GLU A 1 93 ? -0.593 10.436 7.684 1.00 87.44 93 GLU A O 1
ATOM 705 N N . GLU A 1 94 ? -0.620 12.095 9.198 1.00 71.62 94 GLU A N 1
ATOM 706 C CA . GLU A 1 94 ? -1.363 11.303 10.174 1.00 71.62 94 GLU A CA 1
ATOM 707 C C . GLU A 1 94 ? -2.781 11.097 9.651 1.00 71.62 94 GLU A C 1
ATOM 709 O O . GLU A 1 94 ? -3.577 12.031 9.535 1.00 71.62 94 GLU A O 1
ATOM 714 N N . VAL A 1 95 ? -3.100 9.845 9.336 1.00 64.31 95 VAL A N 1
ATOM 715 C CA . VAL A 1 95 ? -4.481 9.444 9.128 1.00 64.31 95 VAL A CA 1
ATOM 716 C C . VAL A 1 95 ? -5.127 9.496 10.499 1.00 64.31 95 VAL A C 1
ATOM 718 O O . VAL A 1 95 ? -4.873 8.628 11.337 1.00 64.31 95 VAL A O 1
ATOM 721 N N . ALA A 1 96 ? -5.934 10.530 10.742 1.00 56.06 96 ALA A N 1
ATOM 722 C CA . ALA A 1 96 ? -6.878 10.490 11.846 1.00 56.06 96 ALA A CA 1
ATOM 723 C C . ALA A 1 96 ? -7.605 9.149 11.739 1.00 56.06 96 ALA A C 1
ATOM 725 O O . ALA A 1 96 ? -8.088 8.808 10.653 1.00 56.06 96 ALA A O 1
ATOM 726 N N . ALA A 1 97 ? -7.588 8.368 12.826 1.00 53.09 97 ALA A N 1
ATOM 727 C CA . ALA A 1 97 ? -8.276 7.087 12.875 1.00 53.09 97 ALA A CA 1
ATOM 728 C C . ALA A 1 97 ? -9.655 7.264 12.225 1.00 53.09 97 ALA A C 1
ATOM 730 O O . ALA A 1 97 ? -10.265 8.317 12.460 1.00 53.09 97 ALA A O 1
ATOM 731 N N . PRO A 1 98 ? -10.114 6.317 11.377 1.00 50.66 98 PRO A N 1
ATOM 732 C CA . PRO A 1 98 ? -11.476 6.382 10.872 1.00 50.66 98 PRO A CA 1
ATOM 733 C C . PRO A 1 98 ? -12.351 6.682 12.082 1.00 50.66 98 PRO A C 1
ATOM 735 O O . PRO A 1 98 ? -12.248 5.977 13.089 1.00 50.66 98 PRO A O 1
ATOM 738 N N . ALA A 1 99 ? -13.062 7.815 12.041 1.00 52.00 99 ALA A N 1
ATOM 739 C CA . ALA A 1 99 ? -14.012 8.144 13.087 1.00 52.00 99 ALA A CA 1
ATOM 740 C C . ALA A 1 99 ? -14.850 6.882 13.245 1.00 52.00 99 ALA A C 1
ATOM 742 O O . ALA A 1 99 ? -15.385 6.416 12.238 1.00 52.00 99 ALA A O 1
ATOM 743 N N . GLU A 1 100 ? -14.811 6.268 14.434 1.00 53.41 100 GLU A N 1
ATOM 744 C CA . GLU A 1 100 ? -15.504 5.005 14.687 1.00 53.41 100 GLU A CA 1
ATOM 745 C C . GLU A 1 100 ? -16.883 5.089 14.044 1.00 53.41 100 GLU A C 1
ATOM 747 O O . GLU A 1 100 ? -17.534 6.114 14.244 1.00 53.41 100 GLU A O 1
ATOM 752 N N . ASP A 1 101 ? -17.252 4.084 13.235 1.00 52.84 101 ASP A N 1
ATOM 753 C CA . ASP A 1 101 ? -18.490 4.000 12.443 1.00 52.84 101 ASP A CA 1
ATOM 754 C C . ASP A 1 101 ? -19.711 4.411 13.274 1.00 52.84 101 ASP A C 1
ATOM 756 O O . ASP A 1 101 ? -20.413 3.619 13.904 1.00 52.84 101 ASP A O 1
ATOM 760 N N . GLY A 1 102 ? -19.934 5.709 13.318 1.00 63.16 102 GLY A N 1
ATOM 761 C CA . GLY A 1 102 ? -20.687 6.352 14.363 1.00 63.16 102 GLY A CA 1
ATOM 762 C C . GLY A 1 102 ? -21.187 7.654 13.797 1.00 63.16 102 GLY A C 1
ATOM 763 O O . GLY A 1 102 ? -20.472 8.403 13.132 1.00 63.16 102 GLY A O 1
ATOM 764 N N . ASN A 1 103 ? -22.468 7.912 14.015 1.00 67.69 103 ASN A N 1
ATOM 765 C CA . ASN A 1 103 ? -23.091 9.116 13.506 1.00 67.69 103 ASN A CA 1
ATOM 766 C C . ASN A 1 103 ? -22.521 10.327 14.256 1.00 67.69 103 ASN A C 1
ATOM 768 O O . ASN A 1 103 ? -22.857 10.559 15.418 1.00 67.69 103 ASN A O 1
ATOM 772 N N . VAL A 1 104 ? -21.668 11.108 13.590 1.00 70.69 104 VAL A N 1
ATOM 773 C CA . VAL A 1 104 ? -21.120 12.360 14.126 1.00 70.69 104 VAL A CA 1
ATOM 774 C C . VAL A 1 104 ? -21.885 13.539 13.535 1.00 70.69 104 VAL A C 1
ATOM 776 O O . VAL A 1 104 ? -21.991 13.684 12.319 1.00 70.69 104 VAL A O 1
ATOM 779 N N . ALA A 1 105 ? -22.399 14.415 14.398 1.00 68.19 105 ALA A N 1
ATOM 780 C CA . ALA A 1 105 ? -23.071 15.643 13.987 1.00 68.19 105 ALA A CA 1
ATOM 781 C C . ALA A 1 105 ? -22.731 16.807 14.928 1.00 68.19 105 ALA A C 1
ATOM 783 O O . ALA A 1 105 ? -22.649 16.644 16.145 1.00 68.19 105 ALA A O 1
ATOM 784 N N . VAL A 1 106 ? -22.555 18.003 14.355 1.00 79.06 106 VAL A N 1
ATOM 785 C CA . VAL A 1 106 ? -22.307 19.246 15.100 1.00 79.06 106 VAL A CA 1
ATOM 786 C C . VAL A 1 106 ? -23.591 20.066 15.140 1.00 79.06 106 VAL A C 1
ATOM 788 O O . VAL A 1 106 ? -24.115 20.467 14.102 1.00 79.06 106 VAL A O 1
ATOM 791 N N . PHE A 1 107 ? -24.080 20.365 16.344 1.00 70.88 107 PHE A N 1
ATOM 792 C CA . PHE A 1 107 ? -25.299 21.148 16.538 1.00 70.88 107 PHE A CA 1
ATOM 793 C C . PHE A 1 107 ? -24.997 22.511 17.156 1.00 70.88 107 PHE A C 1
ATOM 795 O O . PHE A 1 107 ? -24.276 22.627 18.148 1.00 70.88 107 PHE A O 1
ATOM 802 N N . LYS A 1 108 ? -25.611 23.563 16.604 1.00 76.88 108 LYS A N 1
ATOM 803 C CA . LYS A 1 108 ? -25.574 24.901 17.200 1.00 76.88 108 LYS A CA 1
ATOM 804 C C . LYS A 1 108 ? -26.669 25.021 18.258 1.00 76.88 108 LYS A C 1
ATOM 806 O O . LYS A 1 108 ? -27.848 25.132 17.928 1.00 76.88 108 LYS A O 1
ATOM 811 N N . ILE A 1 109 ? -26.279 25.035 19.529 1.00 72.88 109 ILE A N 1
ATOM 812 C CA . ILE A 1 109 ? -27.219 25.187 20.644 1.00 72.88 109 ILE A CA 1
ATOM 813 C C . ILE A 1 109 ? -27.630 26.658 20.772 1.00 72.88 109 ILE A C 1
ATOM 815 O O . ILE A 1 109 ? -26.792 27.540 20.967 1.00 72.88 109 ILE A O 1
ATOM 819 N N . LYS A 1 110 ? -28.936 26.933 20.685 1.00 69.75 110 LYS A N 1
ATOM 820 C CA . LYS A 1 110 ? -29.495 28.258 20.9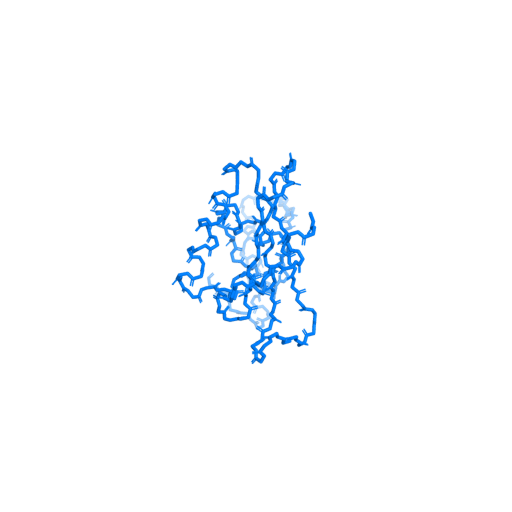83 1.00 69.75 110 LYS A CA 1
ATOM 821 C C . LYS A 1 110 ? -29.561 28.440 22.499 1.00 69.75 110 LYS A C 1
ATOM 823 O O . LYS A 1 110 ? -30.444 27.894 23.149 1.00 69.75 110 LYS A O 1
ATOM 828 N N . ASN A 1 111 ? -28.629 29.203 23.064 1.00 69.38 111 ASN A N 1
ATOM 829 C CA . ASN A 1 111 ? -28.597 29.474 24.497 1.00 69.38 111 ASN A CA 1
ATOM 830 C C . ASN A 1 111 ? -29.239 30.835 24.820 1.00 69.38 111 ASN A C 1
ATOM 832 O O . ASN A 1 111 ? -28.546 31.845 24.922 1.00 69.38 111 ASN A O 1
ATOM 836 N N . ALA A 1 112 ? -30.568 30.860 24.961 1.00 67.94 112 ALA A N 1
ATOM 837 C CA . ALA A 1 112 ? -31.327 32.087 25.234 1.00 67.94 112 ALA A CA 1
ATOM 838 C C . ALA A 1 112 ? -31.046 32.700 26.624 1.00 67.94 112 ALA A C 1
ATOM 840 O O . ALA A 1 112 ? -31.244 33.896 26.808 1.00 67.94 112 ALA A O 1
ATOM 841 N N . HIS A 1 113 ? -30.566 31.904 27.588 1.00 66.62 113 HIS A N 1
ATOM 842 C CA . HIS A 1 113 ? -30.392 32.313 28.991 1.00 66.62 113 HIS A CA 1
ATOM 843 C C . HIS A 1 113 ? -28.917 32.398 29.443 1.00 66.62 113 HIS A C 1
ATOM 845 O O . HIS A 1 113 ? -28.632 32.514 30.634 1.00 66.62 113 HIS A O 1
ATOM 851 N N . GLY A 1 114 ? -27.962 32.375 28.506 1.00 65.19 114 GLY A N 1
ATOM 852 C CA . GLY A 1 114 ? -26.534 32.574 28.790 1.00 65.19 114 GLY A CA 1
ATOM 853 C C . GLY A 1 114 ? -25.850 31.402 29.516 1.00 65.19 114 GLY A C 1
ATOM 854 O O . GLY A 1 114 ? -26.384 30.296 29.604 1.00 65.19 114 GLY A O 1
ATOM 855 N N . LEU A 1 115 ? -24.624 31.610 30.021 1.00 62.25 115 LEU A N 1
ATOM 856 C CA . LEU A 1 115 ? -23.746 30.551 30.572 1.00 62.25 115 LEU A CA 1
ATOM 857 C C . LEU A 1 115 ? -24.369 29.700 31.704 1.00 62.25 115 LEU A C 1
ATOM 859 O O . LEU A 1 115 ? -23.860 28.624 32.012 1.00 62.25 115 LEU A O 1
ATOM 863 N N . HIS A 1 116 ? -25.479 30.139 32.299 1.00 67.06 116 HIS A N 1
ATOM 864 C CA . HIS A 1 116 ? -26.194 29.414 33.350 1.00 67.06 116 HIS A CA 1
ATOM 865 C C . HIS A 1 116 ? -27.107 28.291 32.836 1.00 67.06 116 HIS A C 1
ATOM 867 O O . HIS A 1 116 ? -27.507 27.444 33.630 1.00 67.06 116 HIS A O 1
ATOM 873 N N . ALA A 1 117 ? -27.392 28.218 31.529 1.00 65.56 117 ALA A N 1
ATOM 874 C CA . ALA A 1 117 ? -28.256 27.179 30.955 1.00 65.56 117 ALA A CA 1
ATOM 875 C C . ALA A 1 117 ? -27.633 25.769 30.959 1.00 65.56 117 ALA A C 1
ATOM 877 O O . ALA A 1 117 ? -28.306 24.805 30.604 1.00 65.56 117 ALA A O 1
ATOM 878 N N . ARG A 1 118 ? -26.347 25.646 31.335 1.00 79.06 118 ARG A N 1
ATOM 879 C CA . ARG A 1 118 ? -25.596 24.379 31.445 1.00 79.06 118 ARG A CA 1
ATOM 880 C C . ARG A 1 118 ? -25.915 23.390 30.303 1.00 79.06 118 ARG A C 1
ATOM 882 O O . ARG A 1 118 ? -26.262 22.240 30.575 1.00 79.06 118 ARG A O 1
ATOM 889 N N . PRO A 1 119 ? -25.786 23.797 29.024 1.00 73.62 119 PRO A N 1
ATOM 890 C CA . PRO A 1 119 ? -26.224 22.988 27.882 1.00 73.62 119 PRO A CA 1
ATOM 891 C C . PRO A 1 119 ? -25.544 21.612 27.815 1.00 73.62 119 PRO A C 1
ATOM 893 O O . PRO A 1 119 ? -26.171 20.638 27.411 1.00 73.62 119 PRO A O 1
ATOM 896 N N . GLY A 1 120 ? -24.298 21.503 28.291 1.00 77.94 120 GLY A N 1
ATOM 897 C CA . GLY A 1 120 ? -23.606 20.217 28.406 1.00 77.94 120 GLY A CA 1
ATOM 898 C C . GLY A 1 120 ? -24.280 19.243 29.380 1.00 77.94 120 GLY A C 1
ATOM 899 O O . GLY A 1 120 ? -24.385 18.060 29.081 1.00 77.94 120 GLY A O 1
ATOM 900 N N . ALA A 1 121 ? -24.813 19.725 30.509 1.00 81.12 121 ALA A N 1
ATOM 901 C CA . ALA A 1 121 ? -25.508 18.871 31.475 1.00 81.12 121 ALA A CA 1
ATOM 902 C C . ALA A 1 121 ? -26.824 18.316 30.910 1.00 81.12 121 ALA A C 1
ATOM 904 O O . ALA A 1 121 ? -27.173 17.172 31.186 1.00 81.12 121 ALA A O 1
ATOM 905 N N . MET A 1 122 ? -27.530 19.102 30.092 1.00 80.81 122 MET A N 1
ATOM 906 C CA . MET A 1 122 ? -28.743 18.647 29.406 1.00 80.81 122 MET A CA 1
ATOM 907 C C . MET A 1 122 ? -28.441 17.604 28.336 1.00 80.81 122 MET A C 1
ATOM 909 O O . MET A 1 122 ? -29.147 16.604 28.260 1.00 80.81 122 MET A O 1
ATOM 913 N N . LEU A 1 123 ? -27.363 17.786 27.569 1.00 79.94 123 LEU A N 1
ATOM 914 C CA . LEU A 1 123 ? -26.925 16.791 26.592 1.00 79.94 123 LEU A CA 1
ATOM 915 C C . LEU A 1 123 ? -26.577 15.455 27.266 1.00 79.94 123 LEU A C 1
ATOM 917 O O . LEU A 1 123 ? -27.029 14.406 26.817 1.00 79.94 123 LEU A O 1
ATOM 921 N N . VAL A 1 124 ? -25.834 15.493 28.380 1.00 83.19 124 VAL A N 1
ATOM 922 C CA . VAL A 1 124 ? -25.502 14.288 29.160 1.00 83.19 124 VAL A CA 1
ATOM 923 C C . VAL A 1 124 ? -26.760 13.640 29.742 1.00 83.19 124 VAL A C 1
ATOM 925 O O . VAL A 1 124 ? -26.884 12.418 29.710 1.00 83.19 124 VAL A O 1
ATOM 928 N N . ALA A 1 125 ? -27.702 14.430 30.265 1.00 84.38 125 ALA A N 1
ATOM 929 C CA . ALA A 1 125 ? -28.962 13.911 30.796 1.00 84.38 125 ALA A CA 1
ATOM 930 C C . ALA A 1 125 ? -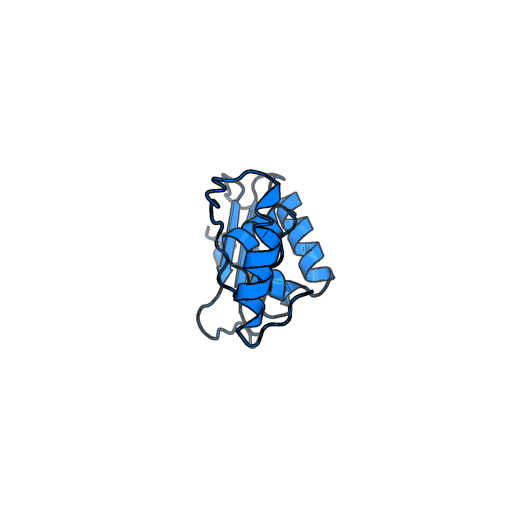29.823 13.238 29.714 1.00 84.38 125 ALA A C 1
ATOM 932 O O . ALA A 1 125 ? -30.440 12.212 29.987 1.00 84.38 125 ALA A O 1
ATOM 933 N N . GLU A 1 126 ? -29.842 13.785 28.497 1.00 84.25 126 GLU A N 1
ATOM 934 C CA . GLU A 1 126 ? -30.561 13.195 27.366 1.00 84.25 126 GLU A CA 1
ATOM 935 C C . GLU A 1 126 ? -29.889 11.903 26.885 1.00 84.25 126 GLU A C 1
ATOM 937 O O . GLU A 1 126 ? -30.560 10.886 26.728 1.00 84.25 126 GLU A O 1
ATOM 942 N N . ALA A 1 127 ? -28.559 11.904 26.736 1.00 82.88 127 ALA A N 1
ATOM 943 C CA . ALA A 1 127 ? -27.795 10.731 26.308 1.00 82.88 127 ALA A CA 1
ATOM 944 C C . ALA A 1 127 ? -27.912 9.554 27.296 1.00 82.88 127 ALA A C 1
ATOM 946 O O . ALA A 1 127 ? -27.991 8.404 26.877 1.00 82.88 127 ALA A O 1
ATOM 947 N N . LYS A 1 128 ? -28.010 9.830 28.607 1.00 87.31 128 LYS A N 1
ATOM 948 C CA . LYS A 1 128 ? -28.211 8.805 29.652 1.00 87.31 128 LYS A CA 1
ATOM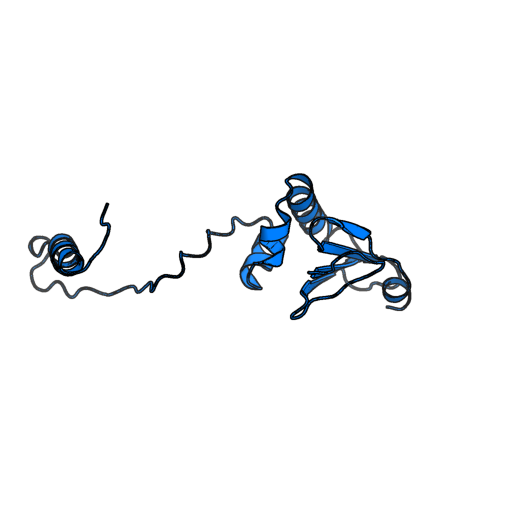 949 C C . LYS A 1 128 ? -29.544 8.052 29.567 1.00 87.31 128 LYS A C 1
ATOM 951 O O . LYS A 1 128 ? -29.701 7.061 30.273 1.00 87.31 128 LYS A O 1
ATOM 956 N N . LYS A 1 129 ? -30.509 8.505 28.758 1.00 89.25 129 LYS A N 1
ATOM 957 C CA . LYS A 1 129 ? -31.777 7.782 28.546 1.00 89.25 129 LYS A CA 1
ATOM 958 C C . LYS A 1 129 ? -31.622 6.550 27.648 1.00 89.25 129 LYS A C 1
ATOM 960 O O . LYS A 1 129 ? -32.546 5.746 27.579 1.00 89.25 129 LYS A O 1
ATOM 965 N N . PHE A 1 130 ? -30.489 6.413 26.965 1.00 85.75 130 PHE A N 1
ATOM 966 C CA . PHE A 1 130 ? -30.179 5.306 26.066 1.00 85.75 130 PHE A CA 1
ATOM 967 C C . PHE A 1 130 ? -29.079 4.421 26.672 1.00 85.75 130 PHE A C 1
ATOM 969 O O . PHE A 1 130 ? -28.331 4.865 27.545 1.00 85.75 130 PHE A O 1
ATOM 976 N N . GLU A 1 131 ? -28.948 3.175 26.204 1.00 81.69 131 GLU A N 1
ATOM 977 C CA . GLU A 1 131 ? -27.791 2.339 26.548 1.00 81.69 131 GLU A CA 1
ATOM 978 C C . GLU A 1 131 ? -26.533 2.960 25.930 1.00 81.69 131 GLU A C 1
ATOM 980 O O . GLU A 1 131 ? -26.276 2.858 24.734 1.00 81.69 131 GLU A O 1
ATOM 985 N N . SER A 1 132 ? -25.790 3.719 26.733 1.00 76.25 132 SER A N 1
ATOM 986 C CA . SER A 1 132 ? -24.646 4.509 26.280 1.00 76.25 132 SER A CA 1
ATOM 987 C C . SER A 1 132 ? -23.536 4.496 27.325 1.00 76.25 132 SER A C 1
ATOM 989 O O . SER A 1 132 ? -23.781 4.692 28.515 1.00 76.25 132 SER A O 1
ATOM 991 N N . ASN A 1 133 ? -22.294 4.294 26.878 1.00 75.31 133 ASN A N 1
ATOM 992 C CA . ASN A 1 133 ? -21.110 4.450 27.718 1.00 75.31 133 ASN A CA 1
ATOM 993 C C . ASN A 1 133 ? -20.606 5.895 27.601 1.00 75.31 133 ASN A C 1
ATOM 995 O O . ASN A 1 133 ? -20.013 6.267 26.593 1.00 75.31 133 ASN A O 1
ATOM 999 N N . ILE A 1 134 ? -20.888 6.713 28.615 1.00 72.25 134 ILE A N 1
ATOM 1000 C CA . ILE A 1 134 ? -20.501 8.129 28.667 1.00 72.25 134 ILE A CA 1
ATOM 1001 C C . ILE A 1 134 ? -19.332 8.251 29.650 1.00 72.25 134 ILE A C 1
ATOM 1003 O O . ILE A 1 134 ? -19.496 7.909 30.823 1.00 72.25 134 ILE A O 1
ATOM 1007 N N . ARG A 1 135 ? -18.171 8.718 29.176 1.00 67.44 135 ARG A N 1
ATOM 1008 C CA . ARG A 1 135 ? -16.950 8.922 29.975 1.00 67.44 135 ARG A CA 1
ATOM 1009 C C . ARG A 1 135 ? -16.647 10.400 30.171 1.00 67.44 135 ARG A C 1
ATOM 1011 O O . ARG A 1 135 ? -16.918 11.176 29.229 1.00 67.44 135 ARG A O 1
#

Radius of gyration: 22.92 Å; chains: 1; bounding box: 45×51×56 Å

Foldseek 3Di:
DVVQVPDDWDDLPPQETETEDQPPFPDWDKDKDADPDWDDDPNHTHGIYIYTHDPDCPQVQLVVLVVVCSVVVNCVQCSVDDPVSVVCSSNVHPDPPPPPPDDDDDDDDDDPPPPVVPVVVVVVVVQVVDPDDDD

Organism: Vibrio parahaemolyticus (NCBI:txid670)